Protein AF-A0A1L9B064-F1 (afdb_monomer_lite)

Secondary structure (DSSP, 8-state):
-HHHHHTTPPPBPPGGG-BTTB-B-EEEESS-GGGT--SS-GGGEEEE-HHHHHHHHSHHHHHTT--

InterPro domains:
  IPR037146 Colicin/pyocin, DNase domain superfamily [G3DSA:3.90.540.10] (3-65)
  IPR044925 His-Me finger superfamily [SSF54060] (4-56)

Radius of gyration: 14.17 Å; chains: 1; bounding box: 27×46×29 Å

pLDDT: mean 89.34, std 14.44, range [42.28, 98.19]

Sequence (67 aa):
MWLLMRNGYAPYVVEGQKLGDRAVYELHHMEPIHQGGSVYDLSNLMIMTPRFHKDVLDRTYHYSSEI

Organism: NCBI:txid83449

Structure (mmCIF, N/CA/C/O backbone):
data_AF-A0A1L9B064-F1
#
_entry.id   AF-A0A1L9B064-F1
#
loop_
_atom_site.group_PDB
_atom_site.id
_atom_site.type_symbol
_atom_site.label_atom_id
_atom_site.label_alt_id
_atom_site.label_comp_id
_atom_site.label_asym_id
_atom_site.label_entity_id
_atom_site.label_seq_id
_atom_site.pdbx_PDB_ins_code
_atom_site.Cartn_x
_atom_site.Cartn_y
_atom_site.Cartn_z
_atom_site.occupancy
_atom_site.B_iso_or_equiv
_atom_site.auth_seq_id
_atom_site.auth_comp_id
_atom_site.auth_asym_id
_atom_site.auth_atom_id
_atom_site.pdbx_PDB_model_num
ATOM 1 N N . MET A 1 1 ? -13.999 7.865 6.764 1.00 64.12 1 MET A N 1
ATOM 2 C CA . MET A 1 1 ? -13.655 7.304 5.438 1.00 64.12 1 MET A CA 1
ATOM 3 C C . MET A 1 1 ? -13.546 8.382 4.357 1.00 64.12 1 MET A C 1
ATOM 5 O O . MET A 1 1 ? -12.437 8.677 3.945 1.00 64.12 1 MET A O 1
ATOM 9 N N . TRP A 1 2 ? -14.643 9.046 3.968 1.00 70.69 2 TRP A N 1
ATOM 10 C CA . TRP A 1 2 ? -14.671 10.024 2.860 1.00 70.69 2 TRP A CA 1
ATOM 11 C C . TRP A 1 2 ? -13.685 11.205 2.961 1.00 70.69 2 TRP A C 1
ATOM 13 O O . TRP A 1 2 ? -13.122 11.616 1.953 1.00 70.69 2 TRP A O 1
ATOM 23 N N . LEU A 1 3 ? -13.444 11.749 4.159 1.00 83.12 3 LEU A N 1
ATOM 24 C CA . LEU A 1 3 ? -12.497 12.860 4.351 1.00 83.12 3 LEU A CA 1
ATOM 25 C C . LEU A 1 3 ? -11.031 12.469 4.103 1.00 83.12 3 LEU A C 1
ATOM 27 O O . LEU A 1 3 ? -10.258 13.311 3.668 1.00 83.12 3 LEU A O 1
ATOM 31 N N . LEU A 1 4 ? -10.659 11.207 4.342 1.00 92.69 4 LEU A N 1
ATOM 32 C CA . LEU A 1 4 ? -9.287 10.724 4.149 1.00 92.69 4 LEU A CA 1
ATOM 33 C C . LEU A 1 4 ? -8.946 10.661 2.659 1.00 92.69 4 LEU A C 1
ATOM 35 O O . LEU A 1 4 ? -7.975 11.266 2.218 1.00 92.69 4 LEU A O 1
ATOM 39 N N . MET A 1 5 ? -9.813 10.013 1.880 1.00 95.44 5 MET A N 1
ATOM 40 C CA . MET A 1 5 ? -9.607 9.817 0.444 1.00 95.44 5 MET A CA 1
ATOM 41 C C . MET A 1 5 ? -9.601 11.137 -0.332 1.00 95.44 5 MET A C 1
ATOM 43 O O . MET A 1 5 ? -8.810 11.290 -1.256 1.00 95.44 5 MET A O 1
ATOM 47 N N . ARG A 1 6 ? -10.411 12.129 0.074 1.00 96.56 6 ARG A N 1
ATOM 48 C CA . ARG A 1 6 ? -10.369 13.477 -0.528 1.00 96.56 6 ARG A CA 1
ATOM 49 C C . ARG A 1 6 ? -9.021 14.180 -0.356 1.00 96.56 6 ARG A C 1
ATOM 51 O O . ARG A 1 6 ? -8.684 15.022 -1.176 1.00 96.56 6 ARG A O 1
ATOM 58 N N . ASN A 1 7 ? -8.266 13.819 0.677 1.00 96.25 7 ASN A N 1
ATOM 59 C CA . ASN A 1 7 ? -6.931 14.348 0.945 1.00 96.25 7 ASN A CA 1
ATOM 60 C C . ASN A 1 7 ? -5.816 13.425 0.409 1.00 96.25 7 ASN A C 1
ATOM 62 O O . ASN A 1 7 ? -4.652 13.635 0.734 1.00 96.25 7 ASN A O 1
ATOM 66 N N . GLY A 1 8 ? -6.155 12.390 -0.372 1.00 95.69 8 GLY A N 1
ATOM 67 C CA . GLY A 1 8 ? -5.192 11.441 -0.939 1.00 95.69 8 GLY A CA 1
ATOM 68 C C . GLY A 1 8 ? -4.734 10.330 0.011 1.00 95.69 8 GLY A C 1
ATOM 69 O O . GLY A 1 8 ? -3.860 9.548 -0.354 1.00 95.69 8 GLY A O 1
ATOM 70 N N . TYR A 1 9 ? -5.313 10.217 1.210 1.00 96.94 9 TYR A N 1
ATOM 71 C CA . TYR A 1 9 ? -4.998 9.122 2.130 1.00 96.94 9 TYR A CA 1
ATOM 72 C C . TYR A 1 9 ? -5.759 7.844 1.764 1.00 96.94 9 TYR A C 1
ATOM 74 O O . TYR A 1 9 ? -6.940 7.886 1.403 1.00 96.94 9 TYR A O 1
ATOM 82 N N . ALA A 1 10 ? -5.109 6.693 1.943 1.00 96.75 10 ALA A N 1
ATOM 83 C CA . ALA A 1 10 ? -5.762 5.397 1.812 1.00 96.75 10 ALA A CA 1
ATOM 84 C C . ALA A 1 10 ? -6.860 5.218 2.888 1.00 96.75 10 ALA A C 1
ATOM 86 O O . ALA A 1 10 ? -6.677 5.621 4.042 1.00 96.75 10 ALA A O 1
ATOM 87 N N . PRO A 1 11 ? -8.017 4.628 2.539 1.00 96.88 11 PRO A N 1
ATOM 88 C CA . PRO A 1 11 ? -9.063 4.330 3.509 1.00 96.88 11 PRO A CA 1
ATOM 89 C C . PRO A 1 11 ? -8.623 3.235 4.492 1.00 96.88 11 PRO A C 1
ATOM 91 O O . PRO A 1 11 ? -7.831 2.358 4.148 1.00 96.88 11 PRO A O 1
ATOM 94 N N . TYR A 1 12 ? -9.166 3.257 5.711 1.00 96.94 12 TYR A N 1
ATOM 95 C CA . TYR A 1 12 ? -8.955 2.184 6.687 1.00 96.94 12 TYR A CA 1
ATOM 96 C C . TYR A 1 12 ? -9.655 0.891 6.248 1.00 96.94 12 TYR A C 1
ATOM 98 O O . TYR A 1 12 ? -10.771 0.933 5.725 1.00 96.94 12 TYR A O 1
ATOM 106 N N . VAL A 1 13 ? -9.025 -0.257 6.503 1.00 97.38 13 VAL A N 1
ATOM 107 C CA . VAL A 1 13 ? -9.668 -1.572 6.354 1.00 97.38 13 VAL A CA 1
ATOM 108 C C . VAL A 1 13 ? -10.557 -1.886 7.561 1.00 97.38 13 VAL A C 1
ATOM 110 O O . VAL A 1 13 ? -10.461 -1.249 8.612 1.00 97.38 13 VAL A O 1
ATOM 113 N N . VAL A 1 14 ? -11.421 -2.894 7.431 1.00 97.00 14 VAL A N 1
ATOM 114 C CA . VAL A 1 14 ? -12.181 -3.441 8.569 1.00 97.00 14 VAL A CA 1
ATOM 115 C C . VAL A 1 14 ? -11.246 -4.098 9.595 1.00 97.00 14 VAL A C 1
ATOM 117 O O . VAL A 1 14 ? -10.194 -4.613 9.226 1.00 97.00 14 VAL A O 1
ATOM 120 N N . GLU A 1 15 ? -11.628 -4.119 10.877 1.00 96.25 15 GLU A N 1
ATOM 121 C CA . GLU A 1 15 ? -10.741 -4.520 11.989 1.00 96.25 15 GLU A CA 1
ATOM 122 C C . GLU A 1 15 ? -10.040 -5.869 11.772 1.00 96.25 15 GLU A C 1
ATOM 124 O O . GLU A 1 15 ? -8.825 -5.972 11.916 1.00 96.25 15 GLU A O 1
ATOM 129 N N . GLY A 1 16 ? -10.787 -6.888 11.334 1.00 97.50 16 GLY A N 1
ATOM 130 C CA . GLY A 1 16 ? -10.255 -8.238 11.104 1.00 97.50 16 GLY A CA 1
ATOM 131 C C . GLY A 1 16 ? -9.269 -8.362 9.936 1.00 97.50 16 GLY A C 1
ATOM 132 O O . GLY A 1 16 ? -8.730 -9.442 9.709 1.00 97.50 16 GLY A O 1
ATOM 133 N N . GLN A 1 17 ? -9.050 -7.285 9.181 1.00 98.00 17 GLN A N 1
ATOM 134 C CA . GLN A 1 17 ? -8.177 -7.238 8.008 1.00 98.00 17 GLN A CA 1
ATOM 135 C C . GLN A 1 17 ? -6.908 -6.399 8.229 1.00 98.00 17 GLN A C 1
ATOM 137 O O . GLN A 1 17 ? -6.062 -6.319 7.335 1.00 98.00 17 GLN A O 1
ATOM 142 N N . LYS A 1 18 ? -6.755 -5.797 9.414 1.00 98.19 18 LYS A N 1
ATOM 143 C CA . LYS A 1 18 ? -5.517 -5.130 9.833 1.00 98.19 18 LYS A CA 1
ATOM 144 C C . LYS A 1 18 ? -4.394 -6.147 10.073 1.00 98.19 18 LYS A C 1
ATOM 146 O O . LYS A 1 18 ? -4.646 -7.323 10.347 1.00 98.19 18 LYS A O 1
ATOM 151 N N . LEU A 1 19 ? -3.147 -5.679 10.017 1.00 97.44 19 LEU A N 1
ATOM 152 C CA . LEU A 1 19 ? -1.955 -6.468 10.334 1.00 97.44 19 LEU A CA 1
ATOM 153 C C . LEU A 1 19 ? -0.936 -5.609 11.101 1.00 97.44 19 LEU A C 1
ATOM 155 O O . LEU A 1 19 ? -0.143 -4.885 10.499 1.00 97.44 19 LEU A O 1
ATOM 159 N N . GLY A 1 20 ? -0.958 -5.691 12.435 1.00 94.94 20 GLY A N 1
ATOM 160 C CA . GLY A 1 20 ? -0.175 -4.790 13.288 1.00 94.94 20 GLY A CA 1
ATOM 161 C C . GLY A 1 20 ? -0.569 -3.333 13.037 1.00 94.94 20 GLY A C 1
ATOM 162 O O . GLY A 1 20 ? -1.758 -3.018 12.995 1.00 94.94 20 GLY A O 1
ATOM 163 N N . ASP A 1 21 ? 0.417 -2.472 12.786 1.00 95.81 21 ASP A N 1
ATOM 164 C CA . ASP A 1 21 ? 0.195 -1.050 12.482 1.00 95.81 21 ASP A CA 1
ATOM 165 C C . ASP A 1 21 ? -0.316 -0.797 11.050 1.00 95.81 21 ASP A C 1
ATOM 167 O O . ASP A 1 21 ? -0.733 0.314 10.710 1.00 95.81 21 ASP A O 1
ATOM 171 N N . ARG A 1 22 ? -0.329 -1.824 10.187 1.00 97.56 22 ARG A N 1
ATOM 172 C CA . ARG A 1 22 ? -0.882 -1.727 8.829 1.00 97.56 22 ARG A CA 1
ATOM 173 C C . ARG A 1 22 ? -2.403 -1.823 8.908 1.00 97.56 22 ARG A C 1
ATOM 175 O O . ARG A 1 22 ? -2.963 -2.904 9.109 1.00 97.56 22 ARG A O 1
ATOM 182 N N . ALA A 1 23 ? -3.072 -0.680 8.763 1.00 97.44 23 ALA A N 1
ATOM 183 C CA . ALA A 1 23 ? -4.517 -0.553 8.974 1.00 97.44 23 ALA A CA 1
ATOM 184 C C . ALA A 1 23 ? -5.290 0.077 7.803 1.00 97.44 23 ALA A C 1
ATOM 186 O O . ALA A 1 23 ? -6.499 0.284 7.911 1.00 97.44 23 ALA A O 1
ATOM 187 N N . VAL A 1 24 ? -4.624 0.377 6.690 1.00 97.88 24 VAL A N 1
ATOM 188 C CA . VAL A 1 24 ? -5.234 0.954 5.482 1.00 97.88 24 VAL A CA 1
ATOM 189 C C . VAL A 1 24 ? -5.084 0.006 4.299 1.00 97.88 24 VAL A C 1
ATOM 191 O O . VAL A 1 24 ? -4.270 -0.911 4.351 1.00 97.88 24 VAL A O 1
ATOM 194 N N . TYR A 1 25 ? -5.891 0.197 3.258 1.00 97.94 25 TYR A N 1
ATOM 195 C CA . TYR A 1 25 ? -5.724 -0.546 2.008 1.00 97.94 25 TYR A CA 1
ATOM 196 C C . TYR A 1 25 ? -4.370 -0.235 1.359 1.00 97.94 25 TYR A C 1
ATOM 198 O O . TYR A 1 25 ? -3.861 0.882 1.461 1.00 97.94 25 TYR A O 1
ATOM 206 N N . GLU A 1 26 ? -3.811 -1.220 0.667 1.00 97.81 26 GLU A N 1
ATOM 207 C CA . GLU A 1 26 ? -2.471 -1.172 0.083 1.00 97.81 26 GLU A CA 1
ATOM 208 C C . GLU A 1 26 ? -2.523 -1.472 -1.415 1.00 97.81 26 GLU A C 1
ATOM 210 O O . GLU A 1 26 ? -3.409 -2.192 -1.877 1.00 97.81 26 GLU A O 1
ATOM 215 N N . LEU A 1 27 ? -1.565 -0.926 -2.165 1.00 97.19 27 LEU A N 1
ATOM 216 C CA . LEU A 1 27 ? -1.351 -1.273 -3.567 1.00 97.19 27 LEU A CA 1
ATOM 217 C C . LEU A 1 27 ? -0.309 -2.387 -3.659 1.00 97.19 27 LEU A C 1
ATOM 219 O O . LEU A 1 27 ? 0.762 -2.291 -3.060 1.00 97.19 27 LEU A O 1
ATOM 223 N N . HIS A 1 28 ? -0.629 -3.418 -4.429 1.00 95.62 28 HIS A N 1
ATOM 224 C CA . HIS A 1 28 ? 0.223 -4.569 -4.692 1.00 95.62 28 HIS A CA 1
ATOM 225 C C . HIS A 1 28 ? 0.460 -4.711 -6.198 1.00 95.62 28 HIS A C 1
ATOM 227 O O . HIS A 1 28 ? -0.483 -4.575 -6.978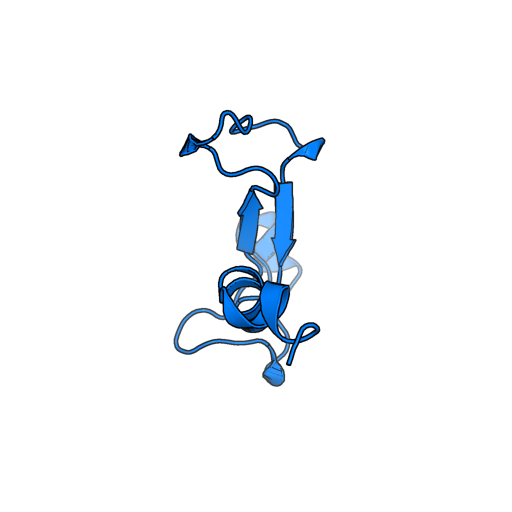 1.00 95.62 28 HIS A O 1
ATOM 233 N N . HIS A 1 29 ? 1.697 -5.002 -6.604 1.00 95.81 29 HIS A N 1
ATOM 234 C CA . HIS A 1 29 ? 2.025 -5.344 -7.989 1.00 95.81 29 HIS A CA 1
ATOM 235 C C . HIS A 1 29 ? 1.756 -6.827 -8.241 1.00 95.81 29 HIS A C 1
ATOM 237 O O . HIS A 1 29 ? 2.384 -7.658 -7.591 1.00 95.81 29 HIS A O 1
ATOM 243 N N . MET A 1 30 ? 0.860 -7.158 -9.177 1.00 93.12 30 MET A N 1
ATOM 244 C CA . MET A 1 30 ? 0.512 -8.553 -9.496 1.00 93.12 30 MET A CA 1
ATOM 245 C C . MET A 1 30 ? 1.690 -9.315 -10.111 1.00 93.12 30 MET A C 1
ATOM 247 O O . MET A 1 30 ? 2.012 -10.420 -9.682 1.00 93.12 30 MET A O 1
ATOM 251 N N . GLU A 1 31 ? 2.356 -8.711 -11.091 1.00 93.81 31 GLU A N 1
ATOM 252 C CA . GLU A 1 31 ? 3.666 -9.121 -11.572 1.00 93.81 31 GLU A CA 1
ATOM 253 C C . GLU A 1 31 ? 4.739 -8.340 -10.796 1.00 93.81 31 GLU A C 1
ATOM 255 O O . GLU A 1 31 ? 4.763 -7.101 -10.844 1.00 93.81 31 GLU A O 1
ATOM 260 N N . PRO A 1 32 ? 5.649 -9.024 -10.081 1.00 92.50 32 PRO A N 1
ATOM 261 C CA . PRO A 1 32 ? 6.693 -8.353 -9.325 1.00 92.50 32 PRO A CA 1
ATOM 262 C C . PRO A 1 32 ? 7.590 -7.494 -10.222 1.00 92.50 32 PRO A C 1
ATOM 264 O O . PRO A 1 32 ? 8.080 -7.950 -11.253 1.00 92.50 32 PRO A O 1
ATOM 267 N N . ILE A 1 33 ? 7.906 -6.274 -9.773 1.00 95.06 33 ILE A N 1
ATOM 268 C CA . ILE A 1 33 ? 8.756 -5.331 -10.528 1.00 95.06 33 ILE A CA 1
ATOM 269 C C . ILE A 1 33 ? 10.104 -5.964 -10.914 1.00 95.06 33 ILE A C 1
ATOM 271 O O . ILE A 1 33 ? 10.582 -5.797 -12.032 1.00 95.06 33 ILE A O 1
ATOM 275 N N . HIS A 1 34 ? 10.710 -6.742 -10.010 1.00 92.62 34 HIS A N 1
ATOM 276 C CA . HIS A 1 34 ? 11.997 -7.402 -10.258 1.00 92.62 34 HIS A CA 1
ATOM 277 C C . HIS A 1 34 ? 11.938 -8.531 -11.305 1.00 92.62 34 HIS A C 1
ATOM 279 O O . HIS A 1 34 ? 12.988 -9.012 -11.721 1.00 92.62 34 HIS A O 1
ATOM 285 N N . GLN A 1 35 ? 10.739 -8.957 -11.715 1.00 94.56 35 GLN A N 1
ATOM 286 C CA . GLN A 1 35 ? 10.511 -9.967 -12.756 1.00 94.56 35 GLN A CA 1
ATOM 287 C C . GLN A 1 35 ? 10.052 -9.352 -14.085 1.00 94.56 35 GLN A C 1
ATOM 289 O O . GLN A 1 35 ? 9.834 -10.088 -15.037 1.00 94.56 35 GLN A O 1
ATOM 294 N N . GLY A 1 36 ? 9.968 -8.018 -14.175 1.00 95.00 36 GLY A N 1
ATOM 295 C CA . GLY A 1 36 ? 9.537 -7.309 -15.385 1.00 95.00 36 GLY A CA 1
ATOM 296 C C . GLY A 1 36 ? 8.200 -6.582 -15.249 1.00 95.00 36 GLY A C 1
ATOM 297 O O . GLY A 1 36 ? 7.821 -5.855 -16.165 1.00 95.00 36 GLY A O 1
ATOM 298 N N . GLY A 1 37 ? 7.524 -6.702 -14.101 1.00 96.56 37 GLY A N 1
ATOM 299 C CA . GLY A 1 37 ? 6.246 -6.040 -13.860 1.00 96.56 37 GLY A CA 1
ATOM 300 C C . GLY A 1 37 ? 6.325 -4.514 -13.972 1.00 96.56 37 GLY A C 1
ATOM 301 O O . GLY A 1 37 ? 7.188 -3.860 -13.380 1.00 96.56 37 GLY A O 1
ATOM 302 N N . SER A 1 38 ? 5.383 -3.928 -14.712 1.00 98.06 38 SER A N 1
ATOM 303 C CA . SER A 1 38 ? 5.306 -2.477 -14.917 1.00 98.06 38 SER A CA 1
ATOM 304 C C . SER A 1 38 ? 4.920 -1.737 -13.632 1.00 98.06 38 SER A C 1
ATOM 306 O O . SER A 1 38 ? 3.963 -2.108 -12.955 1.00 98.06 38 SER A O 1
ATOM 308 N N . VAL A 1 39 ? 5.636 -0.654 -13.308 1.00 97.69 39 VAL A N 1
ATOM 309 C CA . VAL A 1 39 ? 5.466 0.082 -12.037 1.00 97.69 39 VAL A CA 1
ATOM 310 C C . VAL A 1 39 ? 4.120 0.812 -11.949 1.00 97.69 39 VAL A C 1
ATOM 312 O O . VAL A 1 39 ? 3.503 0.818 -10.885 1.00 97.69 39 VAL A O 1
ATOM 315 N N . TYR A 1 40 ? 3.677 1.422 -13.053 1.00 98.19 40 TYR A N 1
ATOM 316 C CA . TYR A 1 40 ? 2.501 2.308 -13.103 1.00 98.19 40 TYR A CA 1
ATO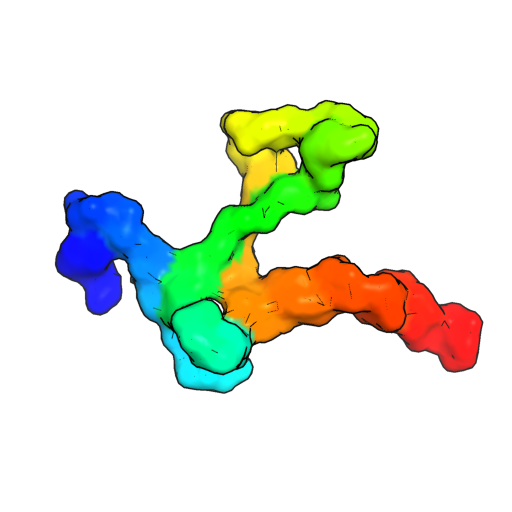M 317 C C . TYR A 1 40 ? 1.389 1.810 -14.029 1.00 98.19 40 TYR A C 1
ATOM 319 O O . TYR A 1 40 ? 0.421 2.530 -14.270 1.00 98.19 40 TYR A O 1
ATOM 327 N N . ASP A 1 41 ? 1.523 0.600 -14.568 1.00 98.12 41 ASP A N 1
ATOM 328 C CA . ASP A 1 41 ? 0.437 -0.020 -15.313 1.00 98.12 41 ASP A CA 1
ATOM 329 C C . ASP A 1 41 ? -0.690 -0.359 -14.334 1.00 98.12 41 ASP A C 1
ATOM 331 O O . ASP A 1 41 ? -0.514 -1.168 -13.424 1.00 98.12 41 ASP A O 1
ATOM 335 N N . LEU A 1 42 ? -1.851 0.275 -14.505 1.00 97.81 42 LEU A N 1
ATOM 336 C CA . LEU A 1 42 ? -3.015 0.034 -13.653 1.00 97.81 42 LEU A CA 1
ATOM 337 C C . LEU A 1 42 ? -3.495 -1.417 -13.739 1.00 97.81 42 LEU A C 1
ATOM 339 O O . LEU A 1 42 ? -4.073 -1.917 -12.779 1.00 97.81 42 LEU A O 1
ATOM 343 N N . SER A 1 43 ? -3.225 -2.096 -14.856 1.00 97.69 43 SER A N 1
ATOM 344 C CA . SER A 1 43 ? -3.502 -3.520 -15.010 1.00 97.69 43 SER A CA 1
ATOM 345 C C . SER A 1 43 ? -2.517 -4.412 -14.256 1.00 97.69 43 SER A C 1
ATOM 347 O O . SER A 1 43 ? -2.781 -5.599 -14.155 1.00 97.69 43 SER A O 1
ATOM 349 N N . ASN A 1 44 ? -1.437 -3.857 -13.690 1.00 96.81 44 ASN A N 1
ATOM 350 C CA . ASN A 1 44 ? -0.502 -4.551 -12.804 1.00 96.81 44 ASN A CA 1
ATOM 351 C C . ASN A 1 44 ? -0.709 -4.198 -11.316 1.00 96.81 44 ASN A C 1
ATOM 353 O O . ASN A 1 44 ? 0.006 -4.711 -10.461 1.00 96.81 44 ASN A O 1
ATOM 357 N N . LEU A 1 45 ? -1.666 -3.328 -10.972 1.00 97.38 45 LEU A N 1
ATOM 358 C CA . LEU A 1 45 ? -1.919 -2.914 -9.588 1.00 97.38 45 LEU A CA 1
ATOM 359 C C . LEU A 1 45 ? -3.205 -3.541 -9.041 1.00 97.38 45 LEU A C 1
ATOM 361 O O . LEU A 1 45 ? -4.264 -3.463 -9.658 1.00 97.38 45 LEU A O 1
ATOM 365 N N . MET A 1 46 ? -3.132 -4.090 -7.830 1.00 96.50 46 MET A N 1
ATOM 366 C CA . MET A 1 46 ? -4.281 -4.590 -7.076 1.00 96.50 46 MET A CA 1
ATOM 367 C C . MET A 1 46 ? -4.398 -3.876 -5.727 1.00 96.50 46 MET A C 1
ATOM 369 O O . MET A 1 46 ? -3.400 -3.630 -5.054 1.00 96.50 46 MET A O 1
ATOM 373 N N . ILE A 1 47 ? -5.628 -3.565 -5.314 1.00 97.50 47 ILE A N 1
ATOM 374 C CA . ILE A 1 47 ? -5.918 -3.045 -3.974 1.00 97.50 47 ILE A CA 1
ATOM 375 C C . ILE A 1 47 ? -6.158 -4.227 -3.035 1.00 97.50 47 ILE A C 1
ATOM 377 O O . ILE A 1 47 ? -7.068 -5.024 -3.263 1.00 97.50 47 ILE A O 1
ATOM 381 N N . MET A 1 48 ? -5.379 -4.319 -1.960 1.00 96.81 48 MET A N 1
ATOM 382 C CA . MET A 1 48 ? -5.471 -5.401 -0.980 1.00 96.81 48 MET A CA 1
ATOM 383 C C . MET A 1 48 ? -5.622 -4.873 0.444 1.00 96.81 48 MET A C 1
ATOM 385 O O . MET A 1 48 ? -5.278 -3.731 0.758 1.00 96.81 48 MET A O 1
ATOM 389 N N . THR A 1 49 ? -6.143 -5.721 1.328 1.00 98.12 49 THR A N 1
ATOM 390 C CA . THR A 1 49 ? -6.033 -5.493 2.768 1.00 98.12 49 THR A CA 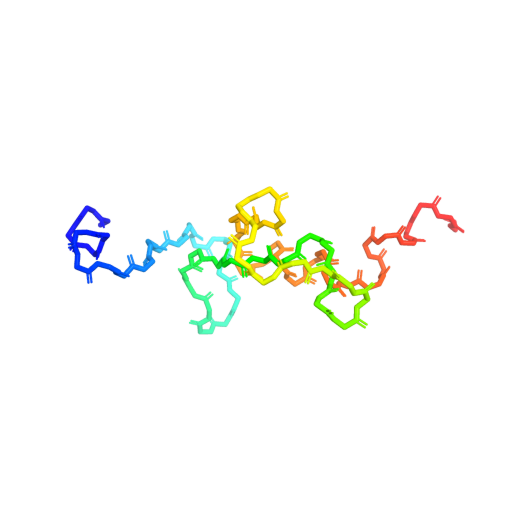1
ATOM 391 C C . THR A 1 49 ? -4.655 -5.944 3.267 1.00 98.12 49 THR A C 1
ATOM 393 O O . THR A 1 49 ? -4.091 -6.881 2.701 1.00 98.12 49 THR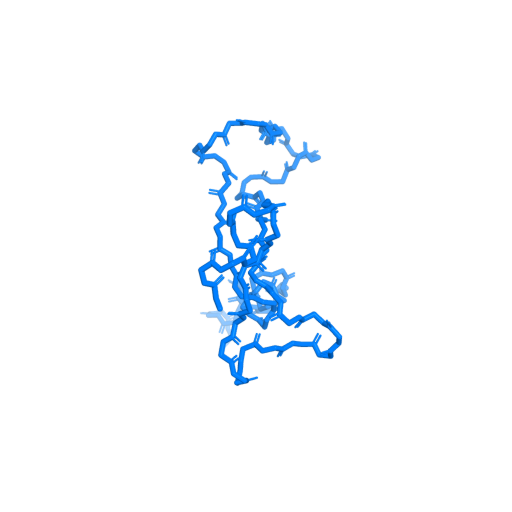 A O 1
ATOM 396 N N . PRO A 1 50 ? -4.115 -5.362 4.352 1.00 97.94 50 PRO A N 1
ATOM 397 C CA . PRO A 1 50 ? -2.813 -5.758 4.891 1.00 97.94 50 PRO A CA 1
ATOM 398 C C . PRO A 1 50 ? -2.701 -7.240 5.256 1.00 97.94 50 PRO A C 1
ATOM 400 O O . PRO A 1 50 ? -1.665 -7.859 5.011 1.00 97.94 50 PRO A O 1
ATOM 403 N N . ARG A 1 51 ? -3.764 -7.824 5.833 1.00 96.31 51 ARG A N 1
ATOM 404 C CA . ARG A 1 51 ? -3.798 -9.259 6.139 1.00 96.31 51 ARG A CA 1
ATOM 405 C C . ARG A 1 51 ? -3.716 -10.096 4.861 1.00 96.31 51 ARG A C 1
ATOM 407 O O . ARG A 1 51 ? -2.832 -10.936 4.769 1.00 96.31 51 ARG A O 1
ATOM 414 N N . PHE A 1 52 ? -4.562 -9.817 3.868 1.00 95.25 52 PHE A N 1
ATOM 415 C CA . PHE A 1 52 ? -4.558 -10.581 2.619 1.00 95.25 52 PHE A CA 1
ATOM 416 C C . PHE A 1 52 ? -3.269 -10.384 1.810 1.00 95.25 52 PHE A C 1
ATOM 418 O O . PHE A 1 52 ? -2.749 -11.334 1.237 1.00 95.25 52 PHE A O 1
ATOM 425 N N . HIS A 1 53 ? -2.697 -9.179 1.822 1.00 95.69 53 HIS A N 1
ATOM 426 C CA . HIS A 1 53 ? -1.420 -8.907 1.165 1.00 95.69 53 HIS A CA 1
ATOM 427 C C . HIS A 1 53 ? -0.279 -9.741 1.765 1.00 95.69 53 HIS A C 1
ATOM 429 O O . HIS A 1 53 ? 0.602 -10.186 1.036 1.00 95.69 53 HIS A O 1
ATOM 435 N N . LYS A 1 54 ? -0.292 -10.007 3.080 1.00 93.00 54 LYS A N 1
ATOM 436 C CA . LYS A 1 54 ? 0.645 -10.966 3.682 1.00 93.00 54 LYS A CA 1
ATOM 437 C C . LYS A 1 54 ? 0.398 -12.385 3.169 1.00 93.00 54 LYS A C 1
ATOM 439 O O . LYS A 1 54 ? 1.370 -13.052 2.841 1.00 93.00 54 LYS A O 1
ATOM 444 N N . ASP A 1 55 ? -0.857 -12.823 3.116 1.00 90.19 55 ASP A N 1
ATOM 445 C CA . ASP A 1 55 ? -1.204 -14.189 2.709 1.00 90.19 55 ASP A CA 1
ATOM 446 C C . ASP A 1 55 ? -0.758 -14.464 1.264 1.0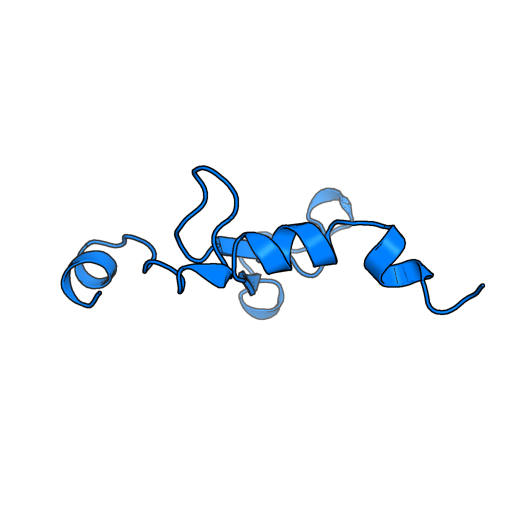0 90.19 55 ASP A C 1
ATOM 448 O O . ASP A 1 55 ? -0.082 -15.454 1.020 1.00 90.19 55 ASP A O 1
ATOM 452 N N . VAL A 1 56 ? -1.020 -13.545 0.328 1.00 86.19 56 VAL A N 1
ATOM 453 C CA . VAL A 1 56 ? -0.582 -13.669 -1.079 1.00 86.19 56 VAL A CA 1
ATOM 454 C C . VAL A 1 56 ? 0.946 -13.678 -1.220 1.00 86.19 56 VAL A C 1
ATOM 456 O O . VAL A 1 56 ? 1.485 -14.330 -2.105 1.00 86.19 56 VAL A O 1
ATOM 459 N N . LEU A 1 57 ? 1.675 -12.979 -0.347 1.00 82.75 57 LEU A N 1
ATOM 460 C CA . LEU A 1 57 ? 3.143 -13.006 -0.352 1.00 82.75 57 LEU A CA 1
ATOM 461 C C . LEU A 1 57 ? 3.728 -14.244 0.340 1.00 82.75 57 LEU A C 1
ATOM 463 O O . LEU A 1 57 ? 4.924 -14.522 0.204 1.00 82.75 57 LEU A O 1
ATOM 467 N N . ASP A 1 58 ? 2.920 -14.977 1.102 1.00 81.12 58 ASP A N 1
ATOM 468 C CA . ASP A 1 58 ? 3.352 -16.210 1.733 1.00 81.12 58 ASP A CA 1
ATOM 469 C C . ASP A 1 58 ? 3.431 -17.316 0.678 1.00 81.12 58 ASP A C 1
ATOM 471 O O . ASP A 1 58 ? 2.447 -17.692 0.043 1.00 81.12 58 ASP A O 1
ATOM 475 N N . ARG A 1 59 ? 4.623 -17.893 0.506 1.00 69.50 59 ARG A N 1
ATOM 476 C CA . ARG A 1 59 ? 4.836 -19.003 -0.433 1.00 69.50 59 ARG A CA 1
ATOM 477 C C . ARG A 1 59 ? 3.865 -20.155 -0.156 1.00 69.50 59 ARG A C 1
ATOM 479 O O . ARG A 1 59 ? 3.394 -20.790 -1.091 1.00 69.50 59 ARG A O 1
ATOM 486 N N . THR A 1 60 ? 3.530 -20.415 1.104 1.00 68.50 60 THR A N 1
ATOM 487 C CA . THR A 1 60 ? 2.623 -21.510 1.475 1.00 68.50 60 THR A CA 1
ATOM 488 C C . THR A 1 60 ? 1.196 -21.306 0.965 1.00 68.50 60 THR A C 1
ATOM 490 O O . THR A 1 60 ? 0.516 -22.290 0.689 1.00 68.50 60 THR A O 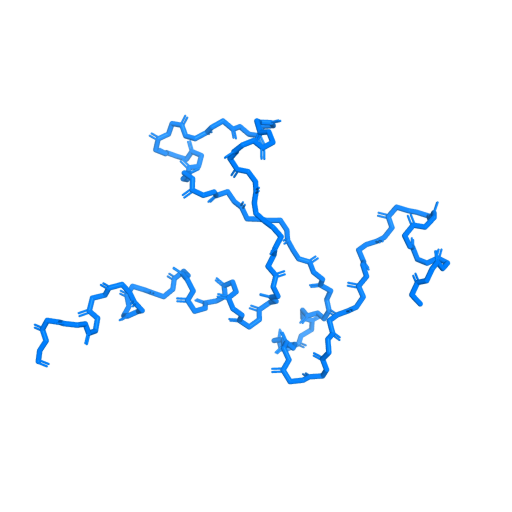1
ATOM 493 N N . TYR A 1 61 ? 0.753 -20.067 0.735 1.00 60.75 61 TYR A N 1
ATOM 494 C CA . TYR A 1 61 ? -0.564 -19.785 0.159 1.00 60.75 61 TYR A CA 1
ATOM 495 C C . TYR A 1 61 ? -0.698 -20.313 -1.276 1.00 60.75 61 TYR A C 1
ATOM 497 O O . TYR A 1 61 ? -1.749 -20.825 -1.649 1.00 60.75 61 TYR A O 1
ATOM 505 N N . HIS A 1 62 ? 0.382 -20.267 -2.060 1.00 56.41 62 HIS A N 1
ATOM 506 C CA . HIS A 1 62 ? 0.395 -20.763 -3.439 1.00 56.41 62 HIS A CA 1
ATOM 507 C C . HIS A 1 62 ? 0.688 -22.264 -3.564 1.00 56.41 62 HIS A C 1
ATOM 509 O O . HIS A 1 62 ? 0.278 -22.872 -4.547 1.00 56.41 62 HIS A O 1
ATOM 515 N N . TYR A 1 63 ? 1.385 -22.863 -2.591 1.00 60.75 63 TYR A N 1
ATOM 516 C CA . TYR A 1 63 ? 1.843 -24.261 -2.662 1.00 60.75 63 TYR A CA 1
ATOM 517 C C . TYR A 1 63 ? 1.122 -25.215 -1.690 1.00 60.75 63 TYR A C 1
ATOM 519 O O . TYR A 1 63 ? 1.457 -26.394 -1.631 1.00 60.75 63 TYR A O 1
ATOM 527 N N . SER A 1 64 ? 0.128 -24.746 -0.928 1.00 54.50 64 SER A N 1
ATOM 528 C CA . SER A 1 64 ? -0.626 -25.580 0.031 1.00 54.50 64 SER A CA 1
ATOM 529 C C . SER A 1 64 ? -1.674 -26.504 -0.603 1.00 54.50 64 SER A C 1
ATOM 531 O O . SER A 1 64 ? -2.317 -27.261 0.118 1.00 54.50 64 SER A O 1
ATOM 533 N N . SER A 1 65 ? -1.831 -26.501 -1.930 1.00 50.38 65 SER A N 1
ATOM 534 C CA . SER A 1 65 ? -2.682 -27.456 -2.655 1.00 50.38 65 SER A CA 1
ATOM 535 C C . SER A 1 65 ? -1.954 -28.717 -3.148 1.00 50.38 65 SER A C 1
ATOM 537 O O . SER A 1 65 ? -2.573 -29.512 -3.850 1.00 50.38 65 SER A O 1
ATOM 539 N N . GLU A 1 66 ? -0.673 -28.918 -2.810 1.00 48.47 66 GLU A N 1
ATOM 540 C CA . GLU A 1 66 ? 0.121 -30.076 -3.272 1.00 48.47 66 GLU A CA 1
ATOM 541 C C . GLU A 1 66 ? 0.804 -30.894 -2.151 1.00 48.47 66 GLU A C 1
ATOM 543 O O . GLU A 1 66 ? 1.889 -31.440 -2.356 1.00 48.47 66 GLU A O 1
ATOM 548 N N . ILE A 1 67 ? 0.176 -31.030 -0.975 1.00 42.28 67 ILE A N 1
ATOM 549 C CA . ILE A 1 67 ? 0.524 -32.080 0.011 1.00 42.28 67 ILE A CA 1
ATOM 550 C C . ILE A 1 67 ? -0.743 -32.766 0.514 1.00 42.28 67 ILE A C 1
ATOM 552 O O . ILE A 1 67 ? -1.671 -32.039 0.932 1.00 42.28 67 ILE A O 1
#

Foldseek 3Di:
DVVQVVVVHFAFDDPVLADVVQGGKDWDFQDDVVNPGDPPPPVRIDIGGPNVVVLVVDPCNVVVVPD